Protein AF-A0A956PWC9-F1 (afdb_monomer_lite)

Radius of gyration: 15.8 Å; chains: 1; bounding box: 42×46×39 Å

pLDDT: mean 92.44, std 11.92, range [33.06, 98.69]

Secondary structure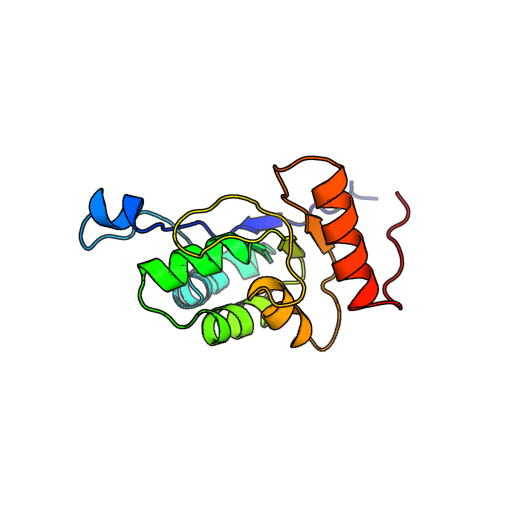 (DSSP, 8-state):
--S----EEEEPP---HHHHHHSTT---SS--SHHHHHHHHHHHGGGTEEEEEEHHHHHHHHHHHT--HHHHHHHHHTT-SEEEE-B--SSS---BPPPTTSHHHHHHTT-SS--SEEEE---S-HHHHHHHHHHHHHH-TTS-----

Sequence (148 aa):
PHAGSVRLYVENNVLSERNRRTWPGENPLLLCCAADWRELKPMLEPLGIGLLLDLAHLKVSTRSLGLDFETEAAELLAETDYLHLSDNDGLRDSNQELLEEGSVMQALRRLPAPPTCMTLEVYSGLEAITRSARRLEALWPEHPRGTP

Structure (mmCIF, N/CA/C/O backbone):
data_AF-A0A956PWC9-F1
#
_entry.id   AF-A0A956PWC9-F1
#
loop_
_atom_site.group_PDB
_atom_site.id
_atom_site.type_symbol
_atom_site.label_atom_id
_atom_site.label_alt_id
_atom_site.label_comp_id
_atom_site.label_asym_id
_atom_site.label_entity_id
_atom_site.label_seq_id
_atom_site.pdbx_PDB_ins_code
_atom_site.Cartn_x
_atom_site.Cartn_y
_atom_site.Cartn_z
_atom_site.occupancy
_atom_site.B_iso_or_equiv
_atom_site.auth_seq_id
_atom_site.auth_comp_id
_atom_site.auth_asym_id
_atom_site.auth_atom_id
_atom_site.pdbx_PDB_model_num
ATOM 1 N N . PRO A 1 1 ? 9.626 -33.668 1.535 1.00 43.78 1 PRO A N 1
ATOM 2 C CA . PRO A 1 1 ? 9.032 -32.854 0.451 1.00 43.78 1 PRO A CA 1
ATOM 3 C C . PRO A 1 1 ? 7.566 -32.546 0.779 1.00 43.78 1 PRO A C 1
ATOM 5 O O . PRO A 1 1 ? 6.684 -33.344 0.481 1.00 43.78 1 PRO A O 1
ATOM 8 N N .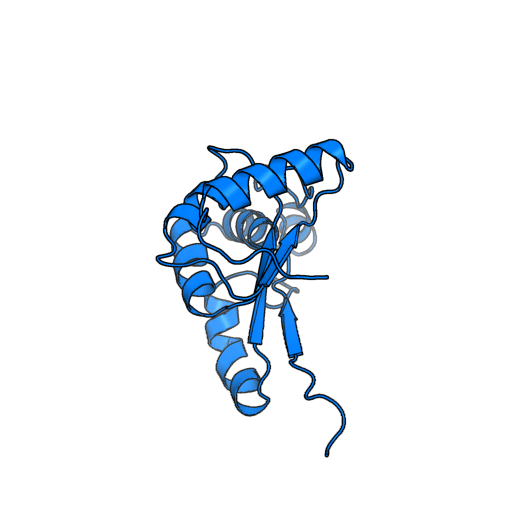 HIS A 1 2 ? 7.324 -31.439 1.480 1.00 44.38 2 HIS A N 1
ATOM 9 C CA . HIS A 1 2 ? 5.967 -30.942 1.685 1.00 44.38 2 HIS A CA 1
ATOM 10 C C . HIS A 1 2 ? 5.645 -29.958 0.561 1.00 44.38 2 HIS A C 1
ATOM 12 O O . HIS A 1 2 ? 6.502 -29.163 0.175 1.00 44.38 2 HIS A O 1
ATOM 18 N N . ALA A 1 3 ? 4.445 -30.099 -0.003 1.00 47.84 3 ALA A N 1
ATOM 19 C CA . ALA A 1 3 ? 3.856 -29.209 -0.994 1.00 47.84 3 ALA A CA 1
ATOM 20 C C . ALA A 1 3 ? 4.069 -27.733 -0.605 1.00 47.84 3 ALA A C 1
ATOM 22 O O . ALA A 1 3 ? 4.059 -27.416 0.583 1.00 47.84 3 ALA A O 1
ATOM 23 N N . GLY A 1 4 ? 4.323 -26.878 -1.601 1.00 58.19 4 GLY A N 1
ATOM 24 C CA . GLY A 1 4 ? 4.863 -25.524 -1.436 1.00 58.19 4 GLY A CA 1
ATOM 25 C C . GLY A 1 4 ? 4.241 -24.729 -0.286 1.00 58.19 4 GLY A C 1
ATOM 26 O O . GLY A 1 4 ? 3.023 -24.667 -0.144 1.00 58.19 4 GLY A O 1
ATOM 27 N N . SER A 1 5 ? 5.094 -24.120 0.537 1.00 81.69 5 SER A N 1
ATOM 28 C CA . SER A 1 5 ? 4.679 -23.205 1.598 1.00 81.69 5 SER A CA 1
ATOM 29 C C . SER A 1 5 ? 3.902 -22.032 0.995 1.00 81.69 5 SER A C 1
ATOM 31 O O . SER A 1 5 ? 4.473 -21.244 0.239 1.00 81.69 5 SER A O 1
ATOM 33 N N . VAL A 1 6 ? 2.618 -21.912 1.326 1.00 89.00 6 VAL A N 1
ATOM 34 C CA . VAL A 1 6 ? 1.800 -20.745 0.973 1.00 89.00 6 VAL A CA 1
ATOM 35 C C . VAL A 1 6 ? 2.112 -19.631 1.968 1.00 89.00 6 VAL A C 1
ATOM 37 O O . VAL A 1 6 ? 2.018 -19.850 3.174 1.00 89.00 6 VAL A O 1
ATOM 40 N N . ARG A 1 7 ? 2.487 -18.446 1.471 1.00 92.75 7 ARG A N 1
ATOM 41 C CA . ARG A 1 7 ? 2.529 -17.223 2.285 1.00 92.75 7 ARG A CA 1
ATOM 42 C C . ARG A 1 7 ? 1.189 -16.516 2.169 1.00 92.75 7 ARG A C 1
ATOM 44 O O . ARG A 1 7 ? 0.648 -16.412 1.071 1.00 92.75 7 ARG A O 1
ATOM 51 N N . LEU A 1 8 ? 0.669 -16.053 3.295 1.00 96.12 8 LEU A N 1
ATOM 52 C CA . LEU A 1 8 ? -0.591 -15.327 3.360 1.00 96.12 8 LEU A CA 1
ATOM 53 C C . LEU A 1 8 ? -0.315 -13.866 3.683 1.00 96.12 8 LEU A C 1
ATOM 55 O O . LEU A 1 8 ? 0.563 -13.559 4.487 1.00 96.12 8 LEU A O 1
ATOM 59 N N . TYR A 1 9 ? -1.101 -12.991 3.071 1.00 97.69 9 TYR A N 1
ATOM 60 C CA . TYR A 1 9 ? -1.060 -11.561 3.310 1.00 97.69 9 TYR A CA 1
ATOM 61 C C . TYR A 1 9 ? -2.485 -11.035 3.489 1.00 97.69 9 TYR A C 1
ATOM 63 O O . TYR A 1 9 ? -3.412 -11.550 2.860 1.00 97.69 9 TYR A O 1
ATOM 71 N N . VAL A 1 10 ? -2.658 -10.033 4.350 1.00 97.94 10 VAL A N 1
ATOM 72 C CA . VAL A 1 10 ? -3.900 -9.260 4.464 1.00 97.94 10 VAL A CA 1
ATOM 73 C C . VAL A 1 10 ? -3.707 -7.898 3.814 1.00 97.94 10 VAL A C 1
ATOM 75 O O . VAL A 1 10 ? -2.683 -7.254 4.028 1.00 97.94 10 VAL A O 1
ATOM 78 N N . GLU A 1 11 ? -4.685 -7.471 3.026 1.00 98.44 11 GLU A N 1
ATOM 79 C CA . GLU A 1 11 ? -4.664 -6.179 2.346 1.00 98.44 11 GLU A CA 1
ATOM 80 C C . GLU A 1 11 ? -5.391 -5.100 3.155 1.00 98.44 11 GLU A C 1
ATOM 82 O O . GLU A 1 11 ? -6.408 -5.376 3.800 1.00 98.44 11 GLU A O 1
ATOM 87 N N . ASN A 1 12 ? -4.882 -3.866 3.127 1.00 98.56 12 ASN A N 1
ATOM 88 C CA . ASN A 1 12 ? -5.572 -2.715 3.704 1.00 98.56 12 ASN A CA 1
ATOM 89 C C . ASN A 1 12 ? -6.812 -2.326 2.883 1.00 98.56 12 ASN A C 1
ATOM 91 O O . ASN A 1 12 ? -6.778 -2.277 1.654 1.00 98.56 12 ASN A O 1
ATOM 95 N N . ASN A 1 13 ? -7.911 -1.996 3.569 1.00 98.12 13 ASN A N 1
ATOM 96 C CA . ASN A 1 13 ? -9.113 -1.490 2.908 1.00 98.12 13 ASN A CA 1
ATOM 97 C C . ASN A 1 13 ? -8.991 0.001 2.572 1.00 98.12 13 ASN A C 1
ATOM 99 O O . ASN A 1 13 ? -8.153 0.743 3.096 1.00 98.12 13 ASN A O 1
ATOM 103 N N . VAL A 1 14 ? -9.918 0.454 1.727 1.00 96.94 14 VAL A N 1
ATOM 104 C CA . VAL A 1 14 ? -10.078 1.857 1.362 1.00 96.94 14 VAL A CA 1
ATOM 105 C C . VAL A 1 14 ? -11.320 2.478 2.001 1.00 96.94 14 VAL A C 1
ATOM 107 O O . VAL A 1 14 ? -12.459 2.162 1.653 1.00 96.94 14 VAL A O 1
ATOM 110 N N . LEU A 1 15 ? -11.107 3.427 2.911 1.00 96.69 15 LEU A N 1
ATOM 111 C CA . LEU A 1 15 ? -12.157 4.276 3.458 1.00 96.69 15 LEU A CA 1
ATOM 112 C C . LEU A 1 15 ? -12.208 5.585 2.669 1.00 96.69 15 LEU A C 1
ATOM 114 O O . LEU A 1 15 ? -11.379 6.465 2.857 1.00 96.69 15 LEU A O 1
ATOM 118 N N . SER A 1 16 ? -13.205 5.742 1.802 1.00 95.31 16 SER A N 1
ATOM 119 C CA . SER A 1 16 ? -13.420 6.995 1.069 1.00 95.31 16 SER A CA 1
ATOM 120 C C . SER A 1 16 ? -14.317 7.979 1.825 1.00 95.31 16 SER A C 1
ATOM 122 O O . SER A 1 16 ? -15.110 7.612 2.699 1.00 95.31 16 SER A O 1
ATOM 124 N N . GLU A 1 17 ? -14.310 9.236 1.387 1.00 91.06 17 GLU A N 1
ATOM 125 C CA . GLU A 1 17 ? -15.246 10.268 1.848 1.00 91.06 17 GLU A CA 1
ATOM 126 C C . GLU A 1 17 ? -16.715 9.842 1.648 1.00 91.06 17 GLU A C 1
ATOM 128 O O . GLU A 1 17 ? -17.601 10.180 2.435 1.00 91.06 17 GLU A O 1
ATOM 133 N N . ARG A 1 18 ? -17.001 9.030 0.621 1.00 92.25 18 ARG A N 1
ATOM 134 C CA . ARG A 1 18 ? -18.340 8.462 0.418 1.00 92.25 18 ARG A CA 1
ATOM 135 C C . ARG A 1 18 ? -18.711 7.478 1.530 1.00 92.25 18 ARG A C 1
ATOM 137 O O . ARG A 1 18 ? -19.860 7.494 1.977 1.00 92.25 18 ARG A O 1
ATOM 144 N N . ASN A 1 19 ? -17.772 6.645 1.983 1.00 92.56 19 ASN A N 1
ATOM 145 C CA . ASN A 1 19 ? -18.000 5.742 3.112 1.00 92.56 19 ASN A CA 1
ATOM 146 C C . ASN A 1 19 ? -18.282 6.556 4.381 1.00 92.56 19 ASN A C 1
ATOM 148 O O . ASN A 1 19 ? -19.297 6.324 5.029 1.00 92.56 19 ASN A O 1
ATOM 152 N N . ARG A 1 20 ? -17.477 7.590 4.659 1.00 91.31 20 ARG A N 1
ATOM 153 C CA . ARG A 1 20 ? -17.667 8.508 5.799 1.00 91.31 20 ARG A CA 1
ATOM 154 C C . ARG A 1 20 ? -19.045 9.173 5.828 1.00 91.31 20 ARG A C 1
ATOM 156 O O . ARG A 1 20 ? -19.628 9.335 6.893 1.00 91.31 20 ARG A O 1
ATOM 163 N N . ARG A 1 21 ? -19.588 9.541 4.664 1.00 91.38 21 ARG A N 1
ATOM 164 C CA . ARG A 1 21 ? -20.951 10.098 4.555 1.00 91.38 21 ARG A CA 1
ATOM 165 C C . ARG A 1 21 ? -22.047 9.054 4.747 1.00 91.38 21 ARG A C 1
ATOM 167 O O . ARG A 1 21 ? -23.136 9.404 5.185 1.00 91.38 21 ARG A O 1
ATOM 174 N N . THR A 1 22 ? -21.771 7.803 4.389 1.00 93.50 22 THR A N 1
ATOM 175 C CA . THR A 1 22 ? -22.721 6.688 4.519 1.00 93.50 22 THR A CA 1
ATOM 176 C C . THR A 1 22 ? -22.793 6.189 5.964 1.00 93.50 22 THR A C 1
ATOM 178 O O . THR A 1 22 ? -23.883 5.888 6.440 1.00 93.50 22 THR A O 1
ATOM 181 N N . TRP A 1 23 ? -21.659 6.181 6.675 1.00 91.62 23 TRP A N 1
ATOM 182 C CA . TRP A 1 23 ? -21.536 5.798 8.087 1.00 91.62 23 TRP A CA 1
ATOM 183 C C . TRP A 1 23 ? -20.861 6.918 8.902 1.00 91.62 23 TRP A C 1
ATOM 185 O O . TRP A 1 23 ? -19.666 6.849 9.198 1.00 91.62 23 TRP A O 1
ATOM 195 N N . PRO A 1 24 ? -21.587 8.002 9.237 1.00 89.12 24 PRO A N 1
ATOM 196 C CA . PRO A 1 24 ? -21.006 9.147 9.931 1.00 89.12 24 PRO A CA 1
ATOM 197 C C . PRO A 1 24 ? -20.457 8.777 11.310 1.00 89.12 24 PRO A C 1
ATOM 199 O O . PRO A 1 24 ? -21.182 8.266 12.156 1.00 89.12 24 PRO A O 1
ATOM 202 N N . GLY A 1 25 ? -19.185 9.097 11.554 1.00 86.19 25 GLY A N 1
ATOM 203 C CA . GLY A 1 25 ? -18.536 8.859 12.849 1.00 86.19 25 GLY A CA 1
ATOM 204 C C . GLY A 1 25 ? -18.034 7.430 13.066 1.00 86.19 25 GLY A C 1
ATOM 205 O O . GLY A 1 25 ? -17.373 7.186 14.068 1.00 86.19 25 GLY A O 1
ATOM 206 N N . GLU A 1 26 ? -18.267 6.524 12.118 1.00 88.56 26 GLU A N 1
ATOM 207 C CA . GLU A 1 26 ? -17.842 5.126 12.196 1.00 88.56 26 GLU A CA 1
ATOM 208 C C . GLU A 1 26 ? -16.876 4.788 11.048 1.00 88.56 26 GLU A C 1
ATOM 210 O O . GLU A 1 26 ? -16.966 5.346 9.951 1.00 88.56 26 GLU A O 1
ATOM 215 N N . ASN A 1 27 ? -15.939 3.871 11.301 1.00 90.50 27 ASN A N 1
ATOM 216 C CA . ASN A 1 27 ? -15.171 3.191 10.259 1.00 90.50 27 ASN A CA 1
ATOM 217 C C . ASN A 1 27 ? -15.517 1.693 10.315 1.00 90.50 27 ASN A C 1
ATOM 219 O O . ASN A 1 27 ? -15.025 1.003 11.205 1.00 90.50 27 ASN A O 1
ATOM 223 N N . PRO A 1 28 ? -16.369 1.180 9.410 1.00 89.00 28 PRO A N 1
ATOM 224 C CA . PRO A 1 28 ? -16.738 -0.234 9.404 1.00 89.00 28 PRO A CA 1
ATOM 225 C C . PRO A 1 28 ? -15.681 -1.127 8.731 1.00 89.00 28 PRO A C 1
ATOM 227 O O . PRO A 1 28 ? -15.884 -2.336 8.631 1.00 89.00 28 PRO A O 1
ATOM 230 N N . LEU A 1 29 ? -14.600 -0.545 8.204 1.00 95.88 29 LEU A N 1
ATOM 231 C CA . LEU A 1 29 ? -13.575 -1.244 7.439 1.00 95.88 29 LEU A CA 1
ATOM 232 C C . LEU A 1 29 ? -12.350 -1.516 8.310 1.00 95.88 29 LEU A C 1
ATOM 234 O O . LEU A 1 29 ? -11.947 -0.689 9.124 1.00 95.88 29 LEU A O 1
ATOM 238 N N . LEU A 1 30 ? -11.738 -2.678 8.101 1.00 94.62 30 LEU A N 1
ATOM 239 C CA . LEU A 1 30 ? -10.498 -3.063 8.768 1.00 94.62 30 LEU A CA 1
ATOM 240 C C . LEU A 1 30 ? -9.297 -2.485 8.024 1.00 94.62 30 LEU A C 1
ATOM 242 O O . LEU A 1 30 ? -9.307 -2.456 6.794 1.00 94.62 30 LEU A O 1
ATOM 246 N N . LEU A 1 31 ? -8.242 -2.127 8.758 1.00 97.62 31 LEU A N 1
ATOM 247 C CA . LEU A 1 31 ? -6.935 -1.788 8.194 1.00 97.62 31 LEU A CA 1
ATOM 248 C C . LEU A 1 31 ? -7.016 -0.644 7.171 1.00 97.62 31 LEU A C 1
ATOM 250 O O . LEU A 1 31 ? -6.778 -0.837 5.989 1.00 97.62 31 LEU A O 1
ATOM 254 N N . CYS A 1 32 ? -7.411 0.546 7.615 1.00 98.00 32 CYS A N 1
ATOM 255 C CA . CYS A 1 32 ? -7.463 1.762 6.797 1.00 98.00 32 CYS A CA 1
ATOM 256 C C . CYS A 1 32 ? -6.291 2.716 7.079 1.00 98.00 32 CYS A C 1
ATOM 258 O O . CYS A 1 32 ? -6.056 3.637 6.297 1.00 98.00 32 CYS A O 1
ATOM 260 N N . CYS A 1 33 ? -5.567 2.521 8.184 1.00 98.19 33 CYS A N 1
ATOM 261 C CA . CYS A 1 33 ? -4.397 3.311 8.567 1.00 98.19 33 CYS A CA 1
ATOM 262 C C . CYS A 1 33 ? -3.372 2.474 9.358 1.00 98.19 33 CYS A C 1
ATOM 264 O O . CYS A 1 33 ? -3.613 1.311 9.691 1.00 98.19 33 CYS A O 1
ATOM 266 N N . ALA A 1 34 ? -2.223 3.065 9.679 1.00 98.56 34 ALA A N 1
ATOM 267 C CA . ALA A 1 34 ? -1.145 2.418 10.418 1.00 98.56 34 ALA A CA 1
ATOM 268 C C . ALA A 1 34 ? -1.546 2.048 11.854 1.00 98.56 34 ALA A C 1
ATOM 270 O O . ALA A 1 34 ? -1.138 1.008 12.373 1.00 98.56 34 ALA A O 1
ATOM 271 N N . ALA A 1 35 ? -2.418 2.843 12.484 1.00 98.31 35 ALA A N 1
ATOM 272 C CA . ALA A 1 35 ? -2.956 2.511 13.801 1.00 98.31 35 ALA A CA 1
ATOM 273 C C . ALA A 1 35 ? -3.725 1.180 13.805 1.00 98.31 35 ALA A C 1
ATOM 275 O O . ALA A 1 35 ? -3.525 0.375 14.715 1.00 98.31 35 ALA A O 1
ATOM 276 N N . ASP A 1 36 ? -4.520 0.921 12.764 1.00 98.06 36 ASP A N 1
ATOM 277 C CA . ASP A 1 36 ? -5.247 -0.339 12.607 1.00 98.06 36 ASP A CA 1
ATOM 278 C C . ASP A 1 36 ? -4.275 -1.516 12.418 1.00 98.06 36 ASP A C 1
ATOM 280 O O . ASP A 1 36 ? -4.479 -2.593 12.977 1.00 98.06 36 ASP A O 1
ATOM 284 N N . TRP A 1 37 ? -3.180 -1.318 11.670 1.00 98.44 37 TRP A N 1
ATOM 285 C CA . TRP A 1 37 ? -2.139 -2.342 11.527 1.00 98.44 37 TRP A CA 1
ATOM 286 C C . TRP A 1 37 ? -1.467 -2.662 12.859 1.00 98.44 37 TRP A C 1
ATOM 288 O O . TRP A 1 37 ? -1.289 -3.833 13.184 1.00 98.44 37 TRP A O 1
ATOM 298 N N . ARG A 1 38 ? -1.142 -1.648 13.669 1.00 98.38 38 ARG A N 1
ATOM 299 C CA . ARG A 1 38 ? -0.567 -1.856 15.008 1.00 98.38 38 ARG A CA 1
ATOM 300 C C . ARG A 1 38 ? -1.483 -2.673 15.919 1.00 98.38 38 ARG A C 1
ATOM 302 O O . ARG A 1 38 ? -0.981 -3.424 16.752 1.00 98.38 38 ARG A O 1
ATOM 309 N N . GLU A 1 39 ? -2.798 -2.545 15.760 1.00 97.88 39 GLU A N 1
ATOM 310 C CA . GLU A 1 39 ? -3.778 -3.356 16.486 1.00 97.88 39 GLU A CA 1
ATOM 311 C C . GLU A 1 39 ? -3.890 -4.784 15.924 1.00 97.88 39 GLU A C 1
ATOM 313 O O . GLU A 1 39 ? -3.952 -5.746 16.690 1.00 97.88 39 GLU A O 1
ATOM 318 N N . LEU A 1 40 ? -3.873 -4.942 14.596 1.00 97.31 40 LEU A N 1
ATOM 319 C CA . LEU A 1 40 ? -4.051 -6.232 13.919 1.00 97.31 40 LEU A CA 1
ATOM 320 C C . LEU A 1 40 ? -2.799 -7.121 13.944 1.00 97.31 40 LEU A C 1
ATOM 322 O O . LEU A 1 40 ? -2.908 -8.338 14.124 1.00 97.31 40 LEU A O 1
ATOM 326 N N . LYS A 1 41 ? -1.611 -6.532 13.781 1.00 97.56 41 LYS A N 1
ATOM 327 C CA . LYS A 1 41 ? -0.330 -7.237 13.626 1.00 97.56 41 LYS A CA 1
ATOM 328 C C . LYS A 1 41 ? -0.077 -8.293 14.713 1.00 97.56 41 LYS A C 1
ATOM 330 O O . LYS A 1 41 ? 0.237 -9.421 14.335 1.00 97.56 41 LYS A O 1
ATOM 335 N N . PRO A 1 42 ? -0.278 -8.031 16.022 1.00 98.25 42 PRO A N 1
ATOM 336 C CA . PRO A 1 42 ? -0.038 -9.034 17.066 1.00 98.25 42 PRO A CA 1
ATOM 337 C C . PRO A 1 42 ? -0.898 -10.302 16.943 1.00 98.25 42 PRO A C 1
ATOM 339 O O . PRO A 1 42 ? -0.519 -11.347 17.468 1.00 98.25 42 PRO A O 1
ATOM 342 N N . MET A 1 43 ? -2.051 -10.228 16.267 1.00 97.50 43 MET A N 1
ATOM 343 C CA . MET A 1 43 ? -2.913 -11.388 16.003 1.00 97.50 43 MET A CA 1
ATOM 344 C C . MET A 1 43 ? -2.487 -12.157 14.746 1.00 97.50 43 MET A C 1
ATOM 346 O O . MET A 1 43 ? -2.675 -13.371 14.676 1.00 97.50 43 MET A O 1
ATOM 350 N N . LEU A 1 44 ? -1.922 -11.461 13.759 1.00 97.06 44 LEU A N 1
ATOM 351 C CA . LEU A 1 44 ? -1.565 -12.008 12.447 1.00 97.06 44 LEU A CA 1
ATOM 352 C C . LEU A 1 44 ? -0.142 -12.575 12.400 1.00 97.06 44 LEU A C 1
ATOM 354 O O . LEU A 1 44 ? 0.095 -13.605 11.768 1.00 97.06 44 LEU A O 1
ATOM 358 N N . GLU A 1 45 ? 0.793 -11.950 13.112 1.00 95.19 45 GLU A N 1
ATOM 359 C CA . GLU A 1 45 ? 2.206 -12.334 13.134 1.00 95.19 45 GLU A CA 1
ATOM 360 C C . GLU A 1 45 ? 2.431 -13.780 13.631 1.00 95.19 45 GLU A C 1
ATOM 362 O O . GLU A 1 45 ? 3.142 -14.523 12.949 1.00 95.19 45 GLU A O 1
ATOM 367 N N . PRO A 1 46 ? 1.772 -14.275 14.706 1.00 96.75 46 PRO A N 1
ATOM 368 C CA . PRO A 1 46 ? 1.890 -15.680 15.120 1.00 96.75 46 PRO A CA 1
ATOM 369 C C . PRO A 1 46 ? 1.356 -16.687 14.091 1.00 96.75 46 PRO A C 1
ATOM 371 O O . PRO A 1 46 ? 1.710 -17.865 14.141 1.00 96.75 46 PRO A O 1
ATOM 374 N N . LEU A 1 47 ? 0.495 -16.237 13.172 1.00 95.88 47 LEU A N 1
ATOM 375 C CA . LEU A 1 47 ? -0.057 -17.044 12.081 1.00 95.88 47 LEU A CA 1
ATOM 376 C C . LEU A 1 47 ? 0.815 -16.988 10.817 1.00 95.88 47 LEU A C 1
ATOM 378 O O . LEU A 1 47 ? 0.527 -17.691 9.850 1.00 95.88 47 LEU A O 1
ATOM 382 N N . GLY A 1 48 ? 1.866 -16.160 10.810 1.00 95.44 48 GLY A N 1
ATOM 383 C CA . GLY A 1 48 ? 2.704 -15.925 9.637 1.00 95.44 48 GLY A CA 1
ATOM 384 C C . GLY A 1 48 ? 1.979 -15.183 8.509 1.00 95.44 48 GLY A C 1
ATOM 385 O O . GLY A 1 48 ? 2.311 -15.396 7.343 1.00 95.44 48 GLY A O 1
ATOM 386 N N . ILE A 1 49 ? 0.976 -14.360 8.839 1.00 96.75 49 ILE A N 1
ATOM 387 C CA . ILE A 1 49 ? 0.235 -13.542 7.870 1.00 96.75 49 ILE A CA 1
ATOM 388 C C . ILE A 1 49 ? 0.876 -12.150 7.807 1.00 96.75 49 ILE A C 1
ATOM 390 O O . ILE A 1 49 ? 0.925 -11.446 8.814 1.00 96.75 49 ILE A O 1
ATOM 394 N N . GLY A 1 50 ? 1.369 -11.766 6.628 1.00 97.12 50 GLY A N 1
ATOM 395 C CA . GLY A 1 50 ? 1.992 -10.462 6.379 1.00 97.12 50 GLY A CA 1
ATOM 396 C C . GLY A 1 50 ? 1.003 -9.373 5.952 1.00 97.12 50 GLY A C 1
ATOM 397 O O . GLY A 1 50 ? -0.182 -9.630 5.744 1.00 97.12 50 GLY A O 1
ATOM 398 N N . LEU A 1 51 ? 1.509 -8.153 5.779 1.00 98.38 51 LEU A N 1
ATOM 399 C CA . LEU A 1 51 ? 0.773 -7.031 5.196 1.00 98.38 51 LEU A CA 1
ATOM 400 C C . LEU A 1 51 ? 0.983 -6.997 3.679 1.00 98.38 51 LEU A C 1
ATOM 402 O O . LEU A 1 51 ? 2.123 -6.906 3.232 1.00 98.38 51 LEU A O 1
ATOM 406 N N . LEU A 1 52 ? -0.096 -7.043 2.902 1.00 98.44 52 LEU A N 1
ATOM 407 C CA . LEU A 1 52 ? -0.114 -6.627 1.500 1.00 98.44 52 LEU A CA 1
ATOM 408 C C . LEU A 1 52 ? -0.560 -5.167 1.473 1.00 98.44 52 LEU A C 1
ATOM 410 O O . LEU A 1 52 ? -1.707 -4.868 1.785 1.00 98.44 52 LEU A O 1
ATOM 414 N N . LEU A 1 53 ? 0.349 -4.247 1.175 1.00 98.69 53 LEU A N 1
ATOM 415 C CA . LEU A 1 53 ? 0.027 -2.826 1.249 1.00 98.69 53 LEU A CA 1
ATOM 416 C C . LEU A 1 53 ? -0.388 -2.285 -0.119 1.00 98.69 53 LEU A C 1
ATOM 418 O O . LEU A 1 53 ? 0.439 -2.173 -1.024 1.00 98.69 53 LEU A O 1
ATOM 422 N N . ASP A 1 54 ? -1.640 -1.864 -0.234 1.00 98.62 54 ASP A N 1
ATOM 423 C CA . ASP A 1 54 ? -2.114 -0.978 -1.287 1.00 98.62 54 ASP A CA 1
ATOM 424 C C . ASP A 1 54 ? -1.935 0.495 -0.870 1.00 98.62 54 ASP A C 1
ATOM 426 O O . ASP A 1 54 ? -2.631 1.040 0.003 1.00 98.62 54 ASP A O 1
ATOM 430 N N . LEU A 1 55 ? -0.978 1.166 -1.518 1.00 98.19 55 LEU A N 1
ATOM 431 C CA . LEU A 1 55 ? -0.661 2.573 -1.255 1.00 98.19 55 LEU A CA 1
ATOM 432 C C . LEU A 1 55 ? -1.745 3.541 -1.754 1.00 98.19 55 LEU A C 1
ATOM 434 O O . LEU A 1 55 ? -1.915 4.623 -1.182 1.00 98.19 55 LEU A O 1
ATOM 438 N N . ALA A 1 56 ? -2.479 3.181 -2.805 1.00 98.06 56 ALA A N 1
ATOM 439 C CA . ALA A 1 56 ? -3.540 4.007 -3.364 1.00 98.06 56 ALA A CA 1
ATOM 440 C C . ALA A 1 56 ? -4.771 4.004 -2.438 1.00 98.06 56 ALA A C 1
ATOM 442 O O . ALA A 1 56 ? -5.345 5.066 -2.168 1.00 98.06 56 ALA A O 1
ATOM 443 N N . HIS A 1 57 ? -5.121 2.850 -1.869 1.00 98.50 57 HIS A N 1
ATOM 444 C CA . HIS A 1 57 ? -6.116 2.711 -0.808 1.00 98.50 57 HIS A CA 1
ATOM 445 C C . HIS A 1 57 ? -5.736 3.545 0.414 1.00 98.50 57 HIS A C 1
ATOM 447 O O . HIS A 1 57 ? -6.545 4.350 0.884 1.00 98.50 57 HIS A O 1
ATOM 453 N N . LEU A 1 58 ? -4.491 3.423 0.895 1.00 98.62 58 LEU A N 1
ATOM 454 C CA . LEU A 1 58 ? -4.014 4.182 2.053 1.00 98.62 58 LEU A CA 1
ATOM 455 C C . LEU A 1 58 ? -4.113 5.696 1.820 1.00 98.62 58 LEU A C 1
ATOM 457 O O . LEU A 1 58 ? -4.547 6.437 2.701 1.00 98.62 58 LEU A O 1
ATOM 461 N N . LYS A 1 59 ? -3.776 6.177 0.620 1.00 98.50 59 LYS A N 1
ATOM 462 C CA . LYS A 1 59 ? -3.908 7.595 0.250 1.00 98.50 59 LYS A CA 1
ATOM 463 C C . LYS A 1 59 ? -5.344 8.113 0.373 1.00 98.50 59 LYS A C 1
ATOM 465 O O . LYS A 1 59 ? -5.563 9.230 0.842 1.00 98.50 59 LYS A O 1
ATOM 470 N N . VAL A 1 60 ? -6.328 7.309 -0.017 1.00 98.25 60 VAL A N 1
ATOM 471 C CA . VAL A 1 60 ? -7.750 7.673 0.092 1.00 98.25 60 VAL A CA 1
ATOM 472 C C . VAL A 1 60 ? -8.229 7.606 1.543 1.00 98.25 60 VAL A C 1
ATOM 474 O O . VAL A 1 60 ? -8.917 8.519 2.013 1.00 98.25 60 VAL A O 1
ATOM 477 N N . SER A 1 61 ? -7.823 6.565 2.271 1.00 98.19 61 SER A N 1
ATOM 478 C CA . SER A 1 61 ? -8.154 6.381 3.686 1.00 98.19 61 SER A CA 1
ATOM 479 C C . SER A 1 61 ? -7.593 7.501 4.557 1.00 98.19 61 SER A C 1
ATOM 481 O O . SER A 1 61 ? -8.335 8.112 5.323 1.00 98.19 61 SER A O 1
ATOM 483 N N . THR A 1 62 ? -6.314 7.843 4.397 1.00 97.94 62 THR A N 1
ATOM 484 C CA . THR A 1 62 ? -5.660 8.911 5.171 1.00 97.94 62 THR A CA 1
ATOM 485 C C . THR A 1 62 ? -6.312 10.262 4.922 1.00 97.94 62 THR A C 1
ATOM 487 O O . THR A 1 62 ? -6.634 10.963 5.880 1.00 97.94 62 THR A O 1
ATOM 490 N N . ARG A 1 63 ? -6.654 10.589 3.668 1.00 96.94 63 ARG A N 1
ATOM 491 C CA . ARG A 1 63 ? -7.433 11.798 3.365 1.00 96.94 63 ARG A CA 1
ATOM 492 C C . ARG A 1 63 ? -8.784 11.806 4.087 1.00 96.94 63 ARG A C 1
ATOM 494 O O . ARG A 1 63 ? -9.162 12.828 4.656 1.00 96.94 63 ARG A O 1
ATOM 501 N N . SER A 1 64 ? -9.507 10.689 4.066 1.00 95.88 64 SER A N 1
ATOM 502 C CA . SER A 1 64 ? -10.847 10.580 4.665 1.00 95.88 64 SER A CA 1
ATOM 503 C C . SER A 1 64 ? -10.825 10.588 6.200 1.00 95.88 64 SER A C 1
ATOM 505 O O . SER A 1 64 ? -11.800 10.999 6.833 1.00 95.88 64 SER A O 1
ATOM 507 N N . LEU A 1 65 ? -9.713 10.154 6.796 1.00 95.50 65 LEU A N 1
ATOM 508 C CA . LEU A 1 65 ? -9.462 10.156 8.239 1.00 95.50 65 LEU A CA 1
ATOM 509 C C . LEU A 1 65 ? -8.801 11.453 8.737 1.00 95.50 65 LEU A C 1
ATOM 511 O O . LEU A 1 65 ? -8.742 11.673 9.944 1.00 95.50 65 LEU A O 1
ATOM 515 N N . GLY A 1 66 ? -8.328 12.321 7.836 1.00 96.00 66 GLY A N 1
ATOM 516 C CA . GLY A 1 66 ? -7.573 13.524 8.199 1.00 96.00 66 GLY A CA 1
ATOM 517 C C . GLY A 1 66 ? -6.155 13.228 8.703 1.00 96.00 66 GLY A C 1
ATOM 518 O O . GLY A 1 66 ? -5.634 13.980 9.523 1.00 96.00 66 GLY A O 1
ATOM 519 N N . LEU A 1 67 ? -5.557 12.130 8.239 1.00 97.69 67 LEU A N 1
ATOM 520 C CA . LEU A 1 67 ? -4.192 11.702 8.549 1.00 97.69 67 LEU A CA 1
ATOM 521 C C . LEU A 1 67 ? -3.210 12.162 7.463 1.00 97.69 67 LEU A C 1
ATOM 523 O O . LEU A 1 67 ? -3.600 12.448 6.329 1.00 97.69 67 LEU A O 1
ATOM 527 N N . ASP A 1 68 ? -1.925 12.201 7.810 1.00 98.00 68 ASP A N 1
ATOM 528 C CA . ASP A 1 68 ? -0.848 12.504 6.867 1.00 98.00 68 ASP A CA 1
ATOM 529 C C . ASP A 1 68 ? -0.422 11.245 6.100 1.00 98.00 68 ASP A C 1
ATOM 531 O O . ASP A 1 68 ? 0.073 10.284 6.688 1.00 98.00 68 ASP A O 1
ATOM 535 N N . PHE A 1 69 ? -0.599 11.252 4.777 1.00 98.25 69 PHE A N 1
ATOM 536 C CA . PHE A 1 69 ? -0.281 10.096 3.937 1.00 98.25 69 PHE A CA 1
ATOM 537 C C . PHE A 1 69 ? 1.192 9.690 4.021 1.00 98.25 69 PHE A C 1
ATOM 539 O O . PHE A 1 69 ? 1.477 8.498 4.057 1.00 98.25 69 PHE A O 1
ATOM 546 N N . GLU A 1 70 ? 2.130 10.643 4.046 1.00 97.19 70 GLU A N 1
ATOM 547 C CA . GLU A 1 70 ? 3.558 10.307 4.044 1.00 97.19 70 GLU A CA 1
ATOM 548 C C . GLU A 1 70 ? 3.975 9.583 5.324 1.00 97.19 70 GLU A C 1
ATOM 550 O O . GLU A 1 70 ? 4.716 8.602 5.258 1.00 97.19 70 GLU A O 1
ATOM 555 N N . THR A 1 71 ? 3.484 10.050 6.472 1.00 98.06 71 THR A N 1
ATOM 556 C CA . THR A 1 71 ? 3.739 9.449 7.784 1.00 98.06 71 THR A CA 1
ATOM 557 C C . THR A 1 71 ? 3.178 8.030 7.850 1.00 98.06 71 THR A C 1
ATOM 559 O O . THR A 1 71 ? 3.897 7.094 8.194 1.00 98.06 71 THR A O 1
ATOM 562 N N . GLU A 1 72 ? 1.918 7.857 7.454 1.00 98.62 72 GLU A N 1
ATOM 563 C CA . GLU A 1 72 ? 1.234 6.560 7.480 1.00 98.62 72 GLU A CA 1
ATOM 564 C C . GLU A 1 72 ? 1.851 5.571 6.482 1.00 98.62 72 GLU A C 1
ATOM 566 O O . GLU A 1 72 ? 2.052 4.398 6.801 1.00 98.62 72 GLU A O 1
ATOM 571 N N . ALA A 1 73 ? 2.202 6.045 5.281 1.00 98.38 73 ALA A N 1
ATOM 572 C CA . ALA A 1 73 ? 2.874 5.233 4.276 1.00 98.38 73 ALA A CA 1
ATOM 573 C C . ALA A 1 73 ? 4.261 4.804 4.753 1.00 98.38 73 ALA A C 1
ATOM 575 O O . ALA A 1 73 ? 4.604 3.641 4.591 1.00 98.38 73 ALA A O 1
ATOM 576 N N . ALA A 1 74 ? 5.049 5.697 5.361 1.00 98.00 74 ALA A N 1
ATOM 577 C CA . ALA A 1 74 ? 6.374 5.354 5.873 1.00 98.00 74 ALA A CA 1
ATOM 578 C C . ALA A 1 74 ? 6.318 4.277 6.971 1.00 98.00 74 ALA A C 1
ATOM 580 O O . ALA A 1 74 ? 7.143 3.365 6.958 1.00 98.00 74 ALA A O 1
ATOM 581 N N . GLU A 1 75 ? 5.343 4.358 7.884 1.00 98.25 75 GLU A N 1
ATOM 582 C CA . GLU A 1 75 ? 5.139 3.346 8.929 1.00 98.25 75 GLU A CA 1
ATOM 583 C C . GLU A 1 75 ? 4.768 1.986 8.321 1.00 98.25 75 GLU A C 1
ATOM 585 O O . GLU A 1 75 ? 5.423 0.987 8.603 1.00 98.25 75 GLU A O 1
ATOM 590 N N . LEU A 1 76 ? 3.771 1.942 7.431 1.00 98.44 76 LEU A N 1
ATOM 591 C CA . LEU A 1 76 ? 3.301 0.684 6.840 1.00 98.44 76 LEU A CA 1
ATOM 592 C C . LEU A 1 76 ? 4.291 0.072 5.842 1.00 98.44 76 LEU A C 1
ATOM 594 O O . LEU A 1 76 ? 4.410 -1.149 5.764 1.00 98.44 76 LEU A O 1
ATOM 598 N N . LEU A 1 77 ? 5.035 0.896 5.103 1.00 98.31 77 LEU A N 1
ATOM 599 C CA . LEU A 1 77 ? 6.067 0.437 4.173 1.00 98.31 77 LEU A CA 1
ATOM 600 C C . LEU A 1 77 ? 7.229 -0.271 4.879 1.00 98.31 77 LEU A C 1
ATOM 602 O O . LEU A 1 77 ? 7.854 -1.144 4.283 1.00 98.31 77 LEU A O 1
ATOM 606 N N . ALA A 1 78 ? 7.511 0.069 6.139 1.00 96.94 78 ALA A N 1
ATOM 607 C CA . ALA A 1 78 ? 8.514 -0.628 6.943 1.00 96.94 78 ALA A CA 1
ATOM 608 C C . ALA A 1 78 ? 8.067 -2.037 7.384 1.00 96.94 78 ALA A C 1
ATOM 610 O O . ALA A 1 78 ? 8.883 -2.820 7.867 1.00 96.94 78 ALA A O 1
ATOM 611 N N . GLU A 1 79 ? 6.783 -2.361 7.216 1.00 97.25 79 GLU A N 1
ATOM 612 C CA . GLU A 1 79 ? 6.125 -3.553 7.760 1.00 97.25 79 GLU A CA 1
ATOM 613 C C . GLU A 1 79 ? 5.693 -4.558 6.678 1.00 97.25 79 GLU A C 1
ATOM 615 O O . GLU A 1 79 ? 5.070 -5.578 6.980 1.00 97.25 79 GLU A O 1
ATOM 620 N N . THR A 1 80 ? 6.007 -4.287 5.410 1.00 97.31 80 THR A N 1
ATOM 621 C CA . THR A 1 80 ? 5.577 -5.097 4.264 1.00 97.31 80 THR A CA 1
ATOM 622 C C . THR A 1 80 ? 6.720 -5.382 3.297 1.00 97.31 80 THR A C 1
ATOM 624 O O . THR A 1 80 ? 7.637 -4.582 3.119 1.00 97.31 80 THR A O 1
ATOM 627 N N . ASP A 1 81 ? 6.642 -6.531 2.631 1.00 95.50 81 ASP A N 1
ATOM 628 C CA . ASP A 1 81 ? 7.478 -6.885 1.489 1.00 95.50 81 ASP A CA 1
ATOM 629 C C . ASP A 1 81 ? 6.663 -7.106 0.202 1.00 95.50 81 ASP A C 1
ATOM 631 O O . ASP A 1 81 ? 7.225 -7.535 -0.810 1.00 95.50 81 ASP A O 1
ATOM 635 N N . TYR A 1 82 ? 5.361 -6.797 0.225 1.00 97.62 82 TYR A N 1
ATOM 636 C CA . TYR A 1 82 ? 4.451 -6.982 -0.900 1.00 97.62 82 TYR A CA 1
ATOM 637 C C . TYR A 1 82 ? 3.507 -5.781 -1.054 1.00 97.62 82 TYR A C 1
ATOM 639 O O . TYR A 1 82 ? 2.713 -5.478 -0.166 1.00 97.62 82 TYR A O 1
ATOM 647 N N . LEU A 1 83 ? 3.590 -5.108 -2.205 1.00 98.25 83 LEU A N 1
ATOM 648 C CA . LEU A 1 83 ? 2.774 -3.942 -2.532 1.00 98.25 83 LEU A CA 1
ATOM 649 C C . LEU A 1 83 ? 1.773 -4.192 -3.667 1.00 98.25 83 LEU A C 1
ATOM 651 O O . LEU A 1 83 ? 2.115 -4.795 -4.690 1.00 98.25 83 LEU A O 1
ATOM 655 N N . HIS A 1 84 ? 0.587 -3.606 -3.527 1.00 98.12 84 HIS A N 1
ATOM 656 C CA . HIS A 1 84 ? -0.308 -3.253 -4.627 1.00 98.12 84 HIS A CA 1
ATOM 657 C C . HIS A 1 84 ? -0.100 -1.784 -4.998 1.00 98.12 84 HIS A C 1
ATOM 659 O O . HIS A 1 84 ? -0.019 -0.901 -4.139 1.00 98.12 84 HIS A O 1
ATOM 665 N N . LEU A 1 85 ? 0.074 -1.528 -6.295 1.00 98.00 85 LEU A N 1
ATOM 666 C CA . LEU A 1 85 ? 0.519 -0.241 -6.808 1.00 98.00 85 LEU A CA 1
ATOM 667 C C . LEU A 1 85 ? -0.405 0.269 -7.908 1.00 98.00 85 LEU A C 1
ATOM 669 O O . LEU A 1 85 ? -0.495 -0.283 -9.007 1.00 98.00 85 LEU A O 1
ATOM 673 N N . SER A 1 86 ? -1.021 1.400 -7.612 1.00 97.88 86 SER A N 1
ATOM 674 C CA . SER A 1 86 ? -1.743 2.266 -8.531 1.00 97.88 86 SER A CA 1
ATOM 675 C C . SER A 1 86 ? -1.694 3.694 -7.972 1.00 97.88 86 SER A C 1
ATOM 677 O O . SER A 1 86 ? -1.002 3.942 -6.982 1.00 97.88 86 SER A O 1
ATOM 679 N N . ASP A 1 87 ? -2.369 4.658 -8.592 1.00 97.44 87 ASP A N 1
ATOM 680 C CA . ASP A 1 87 ? -2.512 6.004 -8.026 1.00 97.44 87 ASP A CA 1
ATOM 681 C C . ASP A 1 87 ? -3.962 6.504 -8.123 1.00 97.44 87 ASP A C 1
ATOM 683 O O . ASP A 1 87 ? -4.823 5.922 -8.788 1.00 97.44 87 ASP A O 1
ATOM 687 N N . ASN A 1 88 ? -4.251 7.604 -7.433 1.00 96.69 88 ASN A N 1
ATOM 688 C CA . ASN A 1 88 ? -5.538 8.287 -7.451 1.00 96.69 88 ASN A CA 1
ATOM 689 C C . ASN A 1 88 ? -5.403 9.756 -7.001 1.00 96.69 88 ASN A C 1
ATOM 691 O O . ASN A 1 88 ? -4.312 10.275 -6.776 1.00 96.69 88 ASN A O 1
ATOM 695 N N . ASP A 1 89 ? -6.523 10.460 -6.872 1.00 95.06 89 ASP A N 1
ATOM 696 C CA . ASP A 1 89 ? -6.586 11.847 -6.386 1.00 95.06 89 ASP A CA 1
ATOM 697 C C . ASP A 1 89 ? -6.771 11.953 -4.855 1.00 95.06 89 ASP A C 1
ATOM 699 O O . ASP A 1 89 ? -6.931 13.047 -4.311 1.00 95.06 89 ASP A O 1
ATOM 703 N N . GLY A 1 90 ? -6.762 10.819 -4.151 1.00 95.31 90 GLY A N 1
ATOM 704 C CA . GLY A 1 90 ? -7.053 10.693 -2.725 1.00 95.31 90 GLY A CA 1
ATOM 705 C C . GLY A 1 90 ? -8.538 10.794 -2.371 1.00 95.31 90 GLY A C 1
ATOM 706 O O . GLY A 1 90 ? -8.883 10.633 -1.208 1.00 95.31 90 GLY A O 1
ATOM 707 N N . LEU A 1 91 ? -9.440 11.061 -3.322 1.00 93.75 91 LEU A N 1
ATOM 708 C CA . LEU A 1 91 ? -10.881 11.185 -3.052 1.00 93.75 91 LEU A CA 1
ATOM 709 C C . LEU A 1 91 ? -11.608 9.848 -3.163 1.00 93.75 91 LEU A C 1
ATOM 711 O O . LEU A 1 91 ? -12.577 9.595 -2.442 1.00 93.75 91 LEU A O 1
ATOM 715 N N . ARG A 1 92 ? -11.161 9.013 -4.096 1.00 93.94 92 ARG A N 1
ATOM 716 C CA . ARG A 1 92 ? -11.689 7.676 -4.344 1.00 93.94 92 ARG A CA 1
ATOM 717 C C . ARG A 1 92 ? -10.575 6.783 -4.842 1.00 93.94 92 ARG A C 1
ATOM 719 O O . ARG A 1 92 ? -9.645 7.258 -5.491 1.00 93.94 92 ARG A O 1
ATOM 726 N N . ASP A 1 93 ? -10.737 5.492 -4.618 1.00 94.81 93 ASP A N 1
ATOM 727 C CA . ASP A 1 93 ? -9.937 4.543 -5.358 1.00 94.81 93 ASP A CA 1
ATOM 728 C C . ASP A 1 93 ? -10.351 4.570 -6.839 1.00 94.81 93 ASP A C 1
ATOM 730 O O . ASP A 1 93 ? -11.537 4.567 -7.185 1.00 94.81 93 ASP A O 1
ATOM 734 N N . SER A 1 94 ? -9.364 4.742 -7.708 1.00 94.81 94 SER A N 1
ATOM 735 C CA . SER A 1 94 ? -9.575 4.850 -9.152 1.00 94.81 94 SER A CA 1
ATOM 736 C C . SER A 1 94 ? -8.527 4.108 -9.968 1.00 94.81 94 SER A C 1
ATOM 738 O O . SER A 1 94 ? -8.605 4.177 -11.196 1.00 94.81 94 SER A O 1
ATOM 740 N N . ASN A 1 95 ? -7.588 3.414 -9.307 1.00 96.12 95 ASN A N 1
ATOM 741 C CA . ASN A 1 95 ? -6.609 2.535 -9.945 1.00 96.12 95 ASN A CA 1
ATOM 742 C C . ASN A 1 95 ? -5.950 3.166 -11.187 1.00 96.12 95 ASN A C 1
ATOM 744 O O . ASN A 1 95 ? -5.858 2.556 -12.260 1.00 96.12 95 ASN A O 1
ATOM 748 N N . GLN A 1 96 ? -5.574 4.445 -11.079 1.00 97.12 96 GLN A N 1
ATOM 749 C CA . GLN A 1 96 ? -4.941 5.184 -12.166 1.00 97.12 96 GLN A CA 1
ATOM 750 C C . GLN A 1 96 ? -3.464 4.809 -12.274 1.00 97.12 96 GLN A C 1
ATOM 752 O O . GLN A 1 96 ? -2.894 4.140 -11.412 1.00 97.12 96 GLN A O 1
ATOM 757 N N . GLU A 1 97 ? -2.839 5.226 -13.373 1.00 97.50 97 GLU A N 1
ATOM 758 C CA . GLU A 1 97 ? -1.417 4.980 -13.583 1.00 97.50 97 GLU A CA 1
ATOM 759 C C . GLU A 1 97 ? -0.554 5.709 -12.549 1.00 97.50 97 GLU A C 1
ATOM 761 O O . GLU A 1 97 ? -0.893 6.804 -12.101 1.00 97.50 97 GLU A O 1
ATOM 766 N N . LEU A 1 98 ? 0.609 5.135 -12.242 1.00 97.56 98 LEU A N 1
ATOM 767 C CA . LEU A 1 98 ? 1.599 5.785 -11.389 1.00 97.56 98 LEU A CA 1
ATOM 768 C C . LEU A 1 98 ? 2.168 7.012 -12.096 1.00 97.56 98 LEU A C 1
ATOM 770 O O . LEU A 1 98 ? 2.654 6.898 -13.220 1.00 97.56 98 LEU A O 1
ATOM 774 N N . LEU A 1 99 ? 2.167 8.170 -11.444 1.00 95.94 99 LEU A N 1
ATOM 775 C CA . LEU A 1 99 ? 2.770 9.393 -11.979 1.00 95.94 99 LEU A CA 1
ATOM 776 C C . LEU A 1 99 ? 4.141 9.633 -11.351 1.00 95.94 99 LEU A C 1
ATOM 778 O O . LEU A 1 99 ? 4.311 9.410 -10.160 1.00 95.94 99 LEU A O 1
ATOM 782 N N . GLU A 1 100 ? 5.100 10.145 -12.128 1.00 94.00 100 GLU A N 1
ATOM 783 C CA . GLU A 1 100 ? 6.473 10.403 -11.656 1.00 94.00 100 GLU A CA 1
ATOM 784 C C . GLU A 1 100 ? 6.486 11.284 -10.395 1.00 94.00 100 GLU A C 1
ATOM 786 O O . GLU A 1 100 ? 7.157 10.974 -9.416 1.00 94.00 100 GLU A O 1
ATOM 791 N N . GLU A 1 101 ? 5.676 12.339 -10.383 1.00 94.00 101 GLU A N 1
ATOM 792 C CA . GLU A 1 101 ? 5.518 13.251 -9.243 1.00 94.00 101 GLU A CA 1
ATOM 793 C C . GLU A 1 101 ? 4.294 12.909 -8.374 1.00 94.00 101 GLU A C 1
ATOM 795 O O . GLU A 1 101 ? 3.855 13.715 -7.556 1.00 94.00 101 GLU A O 1
ATOM 800 N N . GL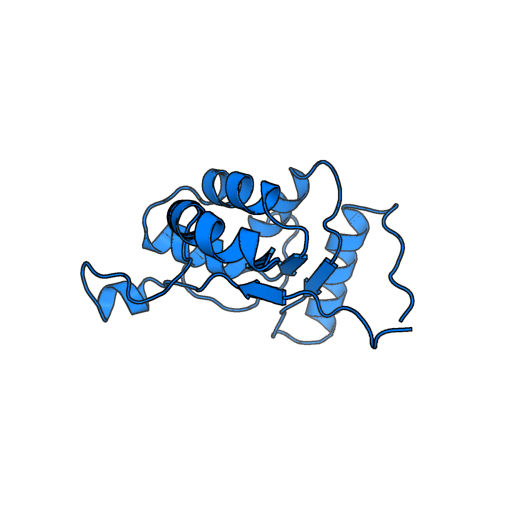Y A 1 102 ? 3.710 11.724 -8.570 1.00 95.00 102 GLY A N 1
ATOM 801 C CA . GLY A 1 102 ? 2.591 11.223 -7.779 1.00 95.00 102 GLY A CA 1
ATOM 802 C C . GLY A 1 102 ? 3.031 10.849 -6.367 1.00 95.00 102 GLY A C 1
ATOM 803 O O . GLY A 1 102 ? 4.157 10.399 -6.145 1.00 95.00 102 GLY A O 1
ATOM 804 N N . SER A 1 103 ? 2.131 11.002 -5.397 1.00 95.56 103 SER A N 1
ATOM 805 C CA . SER A 1 103 ? 2.437 10.736 -3.987 1.00 95.56 103 SER A CA 1
ATOM 806 C C . SER A 1 103 ? 2.852 9.282 -3.743 1.00 95.56 103 SER A C 1
ATOM 808 O O . SER A 1 103 ? 3.716 9.032 -2.909 1.00 95.56 103 SER A O 1
ATOM 810 N N . VAL A 1 104 ? 2.296 8.325 -4.498 1.00 97.25 104 VAL A N 1
ATOM 811 C CA . VAL A 1 104 ? 2.693 6.912 -4.411 1.00 97.25 104 VAL A CA 1
ATOM 812 C C . VAL A 1 104 ? 4.149 6.737 -4.852 1.00 97.25 104 VAL A C 1
ATOM 814 O O . VAL A 1 104 ? 4.946 6.177 -4.105 1.00 97.25 104 VAL A O 1
ATOM 817 N N . MET A 1 105 ? 4.546 7.300 -5.999 1.00 97.31 105 MET A N 1
ATOM 818 C CA . MET A 1 105 ? 5.948 7.267 -6.445 1.00 97.31 105 MET A CA 1
ATOM 819 C C . MET A 1 105 ? 6.886 7.998 -5.477 1.00 97.31 105 MET A C 1
ATOM 821 O O . MET A 1 105 ? 8.002 7.542 -5.234 1.00 97.31 105 MET A O 1
ATOM 825 N N . GLN A 1 106 ? 6.448 9.113 -4.887 1.00 96.44 106 GLN A N 1
ATOM 826 C CA . GLN A 1 106 ? 7.226 9.823 -3.870 1.00 96.44 106 GLN A CA 1
ATOM 827 C C . GLN A 1 106 ? 7.418 8.997 -2.591 1.00 96.44 106 GLN A C 1
ATOM 829 O O . GLN A 1 106 ? 8.514 9.025 -2.033 1.00 96.44 106 GLN A O 1
ATOM 834 N N . ALA A 1 107 ? 6.407 8.243 -2.151 1.00 97.00 107 ALA A N 1
ATOM 835 C CA . ALA A 1 107 ? 6.534 7.323 -1.021 1.00 97.00 107 ALA A CA 1
ATOM 836 C C . ALA A 1 107 ? 7.520 6.186 -1.340 1.00 97.00 107 ALA A C 1
ATOM 838 O O . ALA A 1 107 ? 8.433 5.925 -0.558 1.00 97.00 107 ALA A O 1
ATOM 839 N N . LEU A 1 108 ? 7.411 5.584 -2.530 1.00 96.75 108 LEU A N 1
ATOM 840 C CA . LEU A 1 108 ? 8.314 4.522 -2.983 1.00 96.75 108 LEU A CA 1
ATOM 841 C C . LEU A 1 108 ? 9.780 4.975 -3.053 1.00 96.75 108 LEU A C 1
ATOM 843 O O . LEU A 1 108 ? 10.665 4.228 -2.648 1.00 96.75 108 LEU A O 1
ATOM 847 N N . ARG A 1 109 ? 10.056 6.214 -3.485 1.00 95.38 109 ARG A N 1
ATOM 848 C CA . ARG A 1 109 ? 11.424 6.778 -3.520 1.00 95.38 109 ARG A CA 1
ATOM 849 C C . ARG A 1 109 ? 12.116 6.849 -2.161 1.00 95.38 109 ARG A C 1
ATOM 851 O O . ARG A 1 109 ? 13.335 6.990 -2.117 1.00 95.38 109 ARG A O 1
ATOM 858 N N . ARG A 1 110 ? 11.360 6.805 -1.063 1.00 92.19 110 ARG A N 1
ATOM 859 C CA . ARG A 1 110 ? 11.914 6.860 0.298 1.00 92.19 110 ARG A CA 1
ATOM 860 C C . ARG A 1 110 ? 12.360 5.493 0.806 1.00 92.19 110 ARG A C 1
ATOM 862 O O . ARG A 1 110 ? 13.047 5.433 1.823 1.00 92.19 110 ARG A O 1
ATOM 869 N N . LEU A 1 111 ? 11.997 4.412 0.116 1.00 92.31 111 LEU A N 1
ATOM 870 C CA . LEU A 1 111 ? 12.449 3.076 0.472 1.00 92.31 111 LEU A CA 1
ATOM 871 C C . LEU A 1 111 ? 13.941 2.901 0.141 1.00 92.31 111 LEU A C 1
ATOM 873 O O . LEU A 1 111 ? 14.377 3.261 -0.955 1.00 92.31 111 LEU A O 1
ATOM 877 N N . PRO A 1 112 ? 14.728 2.283 1.038 1.00 88.75 112 PRO A N 1
ATOM 878 C CA . PRO A 1 112 ? 16.142 2.012 0.783 1.00 88.75 112 PRO A CA 1
ATOM 879 C C . PRO A 1 112 ? 16.362 0.896 -0.253 1.00 88.75 112 PRO A C 1
ATOM 881 O O . PRO A 1 112 ? 17.450 0.787 -0.812 1.00 88.75 112 PRO A O 1
ATOM 884 N N . ALA A 1 113 ? 15.352 0.056 -0.489 1.00 89.62 113 ALA A N 1
ATOM 885 C CA . ALA A 1 113 ? 15.379 -1.084 -1.398 1.00 89.62 113 ALA A CA 1
ATOM 886 C C . ALA A 1 113 ? 13.955 -1.384 -1.910 1.00 89.62 113 ALA A C 1
ATOM 888 O O . ALA A 1 113 ? 12.989 -1.030 -1.228 1.00 89.62 113 ALA A O 1
ATOM 889 N N . PRO A 1 114 ? 13.802 -2.033 -3.078 1.00 91.31 114 PRO A N 1
ATOM 890 C CA . PRO A 1 114 ? 12.491 -2.460 -3.557 1.00 91.31 114 PRO A CA 1
ATOM 891 C C . PRO A 1 114 ? 11.889 -3.539 -2.637 1.00 91.31 114 PRO A C 1
ATOM 893 O O . PRO A 1 114 ? 12.643 -4.340 -2.072 1.00 91.31 114 PRO A O 1
ATOM 896 N N . PRO A 1 115 ? 10.551 -3.617 -2.519 1.00 92.38 115 PRO A N 1
ATOM 897 C CA . PRO A 1 115 ? 9.883 -4.745 -1.867 1.00 92.38 115 PRO A CA 1
ATOM 898 C C . PRO A 1 115 ? 10.135 -6.057 -2.632 1.00 92.38 115 PRO A C 1
ATOM 900 O O . PRO A 1 115 ? 10.498 -6.052 -3.811 1.00 92.38 115 PRO A O 1
ATOM 903 N N . THR A 1 116 ? 9.906 -7.197 -1.973 1.00 92.12 116 THR A N 1
ATOM 904 C CA . THR A 1 116 ? 10.055 -8.528 -2.587 1.00 92.12 116 THR A CA 1
ATOM 905 C C . THR A 1 116 ? 9.087 -8.727 -3.752 1.00 92.12 116 THR A C 1
ATOM 907 O O . THR A 1 116 ? 9.435 -9.371 -4.742 1.00 92.12 116 THR A O 1
ATOM 910 N N . CYS A 1 117 ? 7.862 -8.208 -3.634 1.00 94.31 117 CYS A N 1
ATOM 911 C CA . CYS A 1 117 ? 6.835 -8.340 -4.657 1.00 94.31 117 CYS A CA 1
ATOM 912 C C . CYS A 1 117 ? 6.060 -7.031 -4.850 1.00 94.31 117 CYS A C 1
ATOM 914 O O . CYS A 1 117 ? 5.791 -6.288 -3.906 1.00 94.31 117 CYS A O 1
ATOM 916 N N . MET A 1 118 ? 5.688 -6.755 -6.097 1.00 95.44 118 MET A N 1
ATOM 917 C CA . MET A 1 118 ? 4.848 -5.624 -6.479 1.00 95.44 118 MET A CA 1
ATOM 918 C C . MET A 1 118 ? 3.839 -6.096 -7.515 1.00 95.44 118 MET A C 1
ATOM 920 O O . MET A 1 118 ? 4.206 -6.769 -8.478 1.00 95.44 118 MET A O 1
ATOM 924 N N . THR A 1 119 ? 2.576 -5.727 -7.341 1.00 96.50 119 THR A N 1
ATOM 925 C CA . THR A 1 119 ? 1.521 -5.926 -8.339 1.00 96.50 119 THR A CA 1
ATOM 926 C C . THR A 1 119 ? 1.002 -4.568 -8.786 1.00 96.50 119 THR A C 1
ATOM 928 O O . THR A 1 119 ? 0.716 -3.704 -7.963 1.00 96.50 119 THR A O 1
ATOM 931 N N . LEU A 1 120 ? 0.924 -4.358 -10.101 1.00 96.94 120 LEU A N 1
ATOM 932 C CA . LEU A 1 120 ? 0.330 -3.154 -10.676 1.00 96.94 120 LEU A CA 1
ATOM 933 C C . LEU A 1 120 ? -1.175 -3.350 -10.839 1.00 96.94 120 LEU A C 1
ATOM 935 O O . LEU A 1 120 ? -1.605 -4.177 -11.643 1.00 96.94 120 LEU A O 1
ATOM 939 N N . GLU A 1 121 ? -1.960 -2.531 -10.151 1.00 95.62 121 GLU A N 1
ATOM 940 C CA . GLU A 1 121 ? -3.422 -2.541 -10.211 1.00 95.62 121 GLU A CA 1
ATOM 941 C C . GLU A 1 121 ? -3.931 -1.327 -10.988 1.00 95.62 121 GLU A C 1
ATOM 943 O O . GLU A 1 121 ? -4.532 -0.413 -10.436 1.00 95.62 121 GLU A O 1
ATOM 948 N N . VAL A 1 122 ? -3.635 -1.272 -12.288 1.00 96.44 122 VAL A N 1
ATOM 949 C CA . VAL A 1 122 ? -3.979 -0.124 -13.143 1.00 96.44 122 VAL A CA 1
ATOM 950 C C . VAL A 1 122 ? -5.099 -0.494 -14.114 1.00 96.44 122 VAL A C 1
ATOM 952 O O . VAL A 1 122 ? -4.939 -1.388 -14.946 1.00 96.44 122 VAL A O 1
ATOM 955 N N . TYR A 1 123 ? -6.226 0.223 -14.059 1.00 93.50 123 TYR A N 1
ATOM 956 C CA . TYR A 1 123 ? -7.438 -0.110 -14.834 1.00 93.50 123 TYR A CA 1
ATOM 957 C C . TYR A 1 123 ? -7.596 0.671 -16.143 1.00 93.50 123 TYR A C 1
ATOM 959 O O . TYR A 1 123 ? -8.497 0.396 -16.933 1.00 93.50 123 TYR A O 1
ATOM 967 N N . SER A 1 124 ? -6.699 1.616 -16.428 1.00 91.62 124 SER A N 1
ATOM 968 C CA . SER A 1 124 ? -6.724 2.437 -17.649 1.00 91.62 124 SER A CA 1
ATOM 969 C C . SER A 1 124 ? -6.117 1.755 -18.889 1.00 91.62 124 SER A C 1
ATOM 971 O O . SER A 1 124 ? -5.967 2.387 -19.935 1.00 91.62 124 SER A O 1
ATOM 973 N N . GLY A 1 125 ? -5.810 0.456 -18.804 1.00 94.25 125 GLY A N 1
ATOM 974 C CA . GLY A 1 125 ? -5.387 -0.385 -19.926 1.00 94.25 125 GLY A CA 1
ATOM 975 C C . GLY A 1 125 ? -3.880 -0.657 -20.001 1.00 94.25 125 GLY A C 1
ATOM 976 O O . GLY A 1 125 ? -3.075 -0.137 -19.229 1.00 94.25 125 GLY A O 1
ATOM 977 N N . LEU A 1 126 ? -3.488 -1.496 -20.968 1.00 95.69 126 LEU A N 1
ATOM 978 C CA . LEU A 1 126 ? -2.124 -2.038 -21.089 1.00 95.69 126 LEU A CA 1
ATOM 979 C C . LEU A 1 126 ? -1.037 -0.971 -21.258 1.00 95.69 126 LEU A C 1
ATOM 981 O O . LEU A 1 126 ? 0.081 -1.149 -20.778 1.00 95.69 126 LEU A O 1
ATOM 985 N N . GLU A 1 127 ? -1.341 0.139 -21.929 1.00 97.19 127 GLU A N 1
ATOM 986 C CA . GLU A 1 127 ? -0.363 1.212 -22.118 1.00 97.19 127 GLU A CA 1
ATOM 987 C C . GLU A 1 127 ? -0.020 1.893 -20.786 1.00 97.19 127 GLU A C 1
ATOM 989 O O . GLU A 1 127 ? 1.151 2.100 -20.475 1.00 97.19 127 GLU A O 1
ATOM 994 N N . ALA A 1 128 ? -1.032 2.166 -19.963 1.00 96.94 128 ALA A N 1
ATOM 995 C CA . ALA A 1 128 ? -0.871 2.748 -18.638 1.00 96.94 128 ALA A CA 1
ATOM 996 C C . ALA A 1 128 ? -0.150 1.799 -17.666 1.00 96.94 128 ALA A C 1
ATOM 998 O O . ALA A 1 128 ? 0.733 2.235 -16.920 1.00 96.94 128 ALA A O 1
ATOM 999 N N . ILE A 1 129 ? -0.452 0.497 -17.735 1.00 97.06 129 ILE A N 1
ATOM 1000 C CA . ILE A 1 129 ? 0.300 -0.549 -17.023 1.00 97.06 129 ILE A CA 1
ATOM 1001 C C . ILE A 1 129 ? 1.773 -0.513 -17.450 1.00 97.06 129 ILE A C 1
ATOM 1003 O O . ILE A 1 129 ? 2.660 -0.450 -16.604 1.00 97.06 129 ILE A O 1
ATOM 1007 N N . THR A 1 130 ? 2.044 -0.472 -18.758 1.00 96.88 130 THR A N 1
ATOM 1008 C CA . THR A 1 130 ? 3.415 -0.456 -19.297 1.00 96.88 130 THR A CA 1
ATOM 1009 C C . THR A 1 130 ? 4.188 0.785 -18.854 1.00 96.88 130 THR A C 1
ATOM 1011 O O . THR A 1 130 ? 5.358 0.686 -18.484 1.00 96.88 130 THR A O 1
ATOM 1014 N N . ARG A 1 131 ? 3.558 1.968 -18.871 1.00 97.31 131 ARG A N 1
ATOM 1015 C CA . ARG A 1 131 ? 4.186 3.204 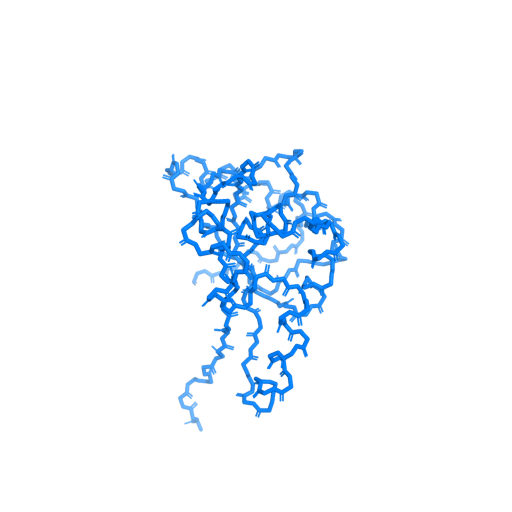-18.377 1.00 97.31 131 ARG A CA 1
ATOM 1016 C C . ARG A 1 131 ? 4.478 3.128 -16.880 1.00 97.31 131 ARG A C 1
ATOM 1018 O O . ARG A 1 131 ? 5.570 3.508 -16.472 1.00 97.31 131 ARG A O 1
ATOM 1025 N N . SER A 1 132 ? 3.546 2.599 -16.087 1.00 97.31 132 SER A N 1
ATOM 1026 C CA . SER A 1 132 ? 3.725 2.426 -14.639 1.00 97.31 132 SER A CA 1
ATOM 1027 C C . SER A 1 132 ? 4.858 1.446 -14.325 1.00 97.31 132 SER A C 1
ATOM 1029 O O . SER A 1 132 ? 5.729 1.764 -13.521 1.00 97.31 132 SER A O 1
ATOM 1031 N N . ALA A 1 133 ? 4.920 0.312 -15.031 1.00 95.62 133 ALA A N 1
ATOM 1032 C CA . ALA A 1 133 ? 6.004 -0.661 -14.898 1.00 95.62 133 ALA A CA 1
ATOM 1033 C C . ALA A 1 133 ? 7.373 -0.035 -15.194 1.00 95.62 133 ALA A C 1
ATOM 1035 O O . ALA A 1 133 ? 8.286 -0.156 -14.386 1.00 95.62 133 ALA A O 1
ATOM 1036 N N . ARG A 1 134 ? 7.500 0.720 -16.294 1.00 95.69 134 ARG A N 1
ATOM 1037 C CA . ARG A 1 134 ? 8.755 1.411 -16.644 1.00 95.69 134 ARG A CA 1
ATOM 1038 C C . ARG A 1 134 ? 9.195 2.427 -15.589 1.00 95.69 134 ARG A C 1
ATOM 1040 O O . ARG A 1 134 ? 10.390 2.575 -15.360 1.00 95.69 134 ARG A O 1
ATOM 1047 N N . ARG A 1 135 ? 8.251 3.135 -14.958 1.00 95.44 135 ARG A N 1
ATOM 1048 C CA . ARG A 1 135 ? 8.553 4.075 -13.863 1.00 95.44 135 ARG A CA 1
ATOM 1049 C C . ARG A 1 135 ? 9.097 3.343 -12.633 1.00 95.44 135 ARG A C 1
ATOM 1051 O O . ARG A 1 135 ? 10.069 3.802 -12.043 1.00 95.44 135 ARG A O 1
ATOM 1058 N N . LEU A 1 136 ? 8.529 2.186 -12.289 1.00 94.25 136 LEU A N 1
ATOM 1059 C CA . LEU A 1 136 ? 9.042 1.342 -11.202 1.00 94.25 136 LEU A CA 1
ATOM 1060 C C . LEU A 1 136 ? 10.425 0.758 -11.523 1.00 94.25 136 LEU A C 1
ATOM 1062 O O . LEU A 1 136 ? 11.316 0.793 -10.680 1.00 94.25 136 LEU A O 1
ATOM 1066 N N . GLU A 1 137 ? 10.635 0.278 -12.751 1.00 92.31 137 GLU A N 1
ATOM 1067 C CA . GLU A 1 137 ? 11.943 -0.217 -13.208 1.00 92.31 137 GLU A CA 1
ATOM 1068 C C . GLU A 1 137 ? 13.021 0.876 -13.152 1.00 92.31 137 GLU A C 1
ATOM 1070 O O . GLU A 1 137 ? 14.160 0.607 -12.778 1.00 92.31 137 GLU A O 1
ATOM 1075 N N . ALA A 1 138 ? 12.66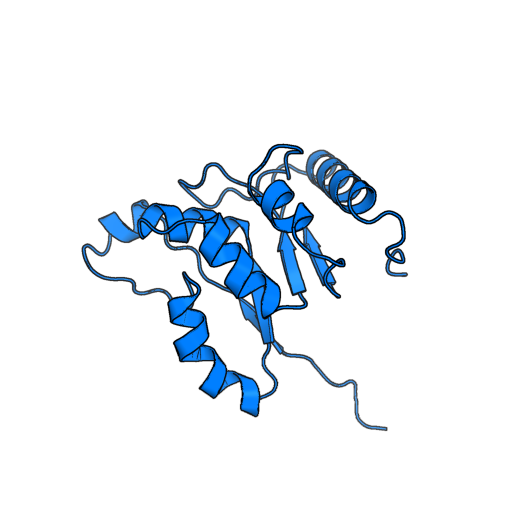8 2.121 -13.487 1.00 93.38 138 ALA A N 1
ATOM 1076 C CA . ALA A 1 138 ? 13.584 3.256 -13.401 1.00 93.38 138 ALA A CA 1
ATOM 1077 C C . ALA A 1 138 ? 13.952 3.622 -11.953 1.00 93.38 138 ALA A C 1
ATOM 1079 O O . ALA A 1 138 ? 15.037 4.154 -11.723 1.00 93.38 138 ALA A O 1
ATOM 1080 N N . LEU A 1 139 ? 13.073 3.329 -10.987 1.00 92.06 139 LEU A N 1
ATOM 1081 C CA . LEU A 1 139 ? 13.322 3.586 -9.571 1.00 92.06 139 LEU A CA 1
ATOM 1082 C C . LEU A 1 139 ? 14.341 2.602 -8.974 1.00 92.06 139 LEU A C 1
ATOM 1084 O O . LEU A 1 139 ? 15.189 3.006 -8.179 1.00 92.06 139 LEU A O 1
ATOM 1088 N N . TRP A 1 140 ? 14.300 1.335 -9.399 1.00 89.31 140 TRP A N 1
ATOM 1089 C CA . TRP A 1 140 ? 15.235 0.293 -8.961 1.00 89.31 140 TRP A CA 1
ATOM 1090 C C . TRP A 1 140 ? 15.815 -0.492 -10.146 1.00 89.31 140 TRP A C 1
ATOM 1092 O O . TRP A 1 140 ? 15.439 -1.645 -10.371 1.00 89.31 140 TRP A O 1
ATOM 1102 N N . PRO A 1 141 ? 16.781 0.086 -10.883 1.00 81.31 141 PRO A N 1
ATOM 1103 C CA . PRO A 1 141 ? 17.317 -0.514 -12.109 1.00 81.31 141 PRO A CA 1
ATOM 1104 C C . PRO A 1 141 ? 18.070 -1.834 -11.882 1.00 81.31 141 PRO A C 1
ATOM 1106 O O . PRO A 1 141 ? 18.219 -2.624 -12.813 1.00 81.31 141 PRO A O 1
ATOM 1109 N N . GLU A 1 142 ? 18.540 -2.086 -10.659 1.00 76.25 142 GLU A N 1
ATOM 1110 C CA . GLU A 1 142 ? 19.244 -3.320 -10.285 1.00 76.25 142 GLU A CA 1
ATOM 1111 C C . GLU A 1 142 ? 18.307 -4.428 -9.776 1.00 76.25 142 GLU A C 1
ATOM 1113 O O . GLU A 1 142 ? 18.767 -5.534 -9.486 1.00 76.25 142 GLU A O 1
ATOM 1118 N N . HIS A 1 143 ? 16.998 -4.170 -9.663 1.00 68.75 143 HIS A N 1
ATOM 1119 C CA . HIS A 1 143 ? 16.059 -5.185 -9.198 1.00 68.75 143 HIS A CA 1
ATOM 1120 C C . HIS A 1 143 ? 15.918 -6.293 -10.257 1.00 68.75 143 HIS A C 1
ATOM 1122 O O . HIS A 1 143 ? 15.596 -6.000 -11.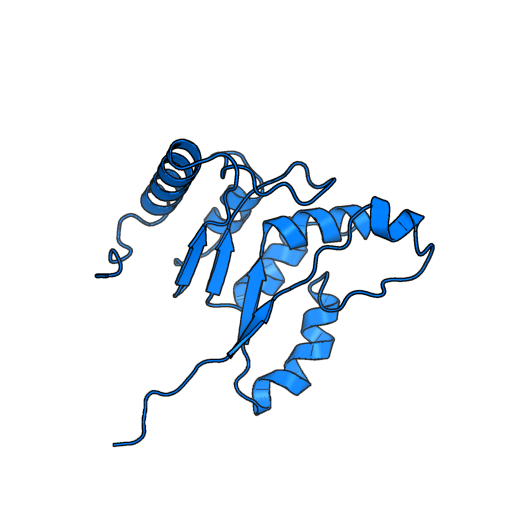415 1.00 68.75 143 HIS A O 1
ATOM 1128 N N . PRO A 1 144 ? 16.177 -7.570 -9.909 1.00 60.06 144 PRO A N 1
ATOM 1129 C CA . PRO A 1 144 ? 16.095 -8.657 -10.868 1.00 60.06 144 PRO A CA 1
ATOM 1130 C C . PRO A 1 144 ? 14.680 -8.726 -11.429 1.00 60.06 144 PRO A C 1
ATOM 1132 O O . PRO A 1 144 ? 13.706 -8.845 -10.689 1.00 60.06 144 PRO A O 1
ATOM 1135 N N . ARG A 1 145 ? 14.568 -8.671 -12.759 1.00 60.25 145 ARG A N 1
ATOM 1136 C CA . ARG A 1 145 ? 13.307 -8.962 -13.440 1.00 60.25 145 ARG A CA 1
ATOM 1137 C C . ARG A 1 145 ? 12.896 -10.364 -13.019 1.00 60.25 145 ARG A C 1
ATOM 1139 O O . ARG A 1 145 ? 13.623 -11.311 -13.319 1.00 60.25 145 ARG A O 1
ATOM 1146 N N . GLY A 1 146 ? 11.780 -10.481 -12.300 1.00 55.25 146 GLY A N 1
ATOM 1147 C CA . GLY A 1 146 ? 11.199 -11.776 -11.979 1.00 55.25 146 GLY A CA 1
ATOM 1148 C C . GLY A 1 146 ? 11.094 -12.569 -13.274 1.00 55.25 146 GLY A C 1
ATOM 1149 O O . GLY A 1 146 ? 10.455 -12.127 -14.230 1.00 55.25 146 GLY A O 1
ATOM 1150 N N . THR A 1 147 ? 11.813 -13.684 -13.356 1.00 33.06 147 THR A N 1
ATOM 1151 C CA . THR A 1 147 ? 11.590 -14.636 -14.437 1.00 33.06 147 THR A CA 1
ATOM 1152 C C . THR A 1 147 ? 10.177 -15.182 -14.260 1.00 33.06 147 THR A C 1
ATOM 1154 O O . THR A 1 147 ? 9.870 -15.602 -13.141 1.00 33.06 147 THR A O 1
ATOM 1157 N N . PRO A 1 148 ? 9.330 -15.128 -15.303 1.00 41.25 148 PRO A N 1
ATOM 1158 C CA . PRO A 1 148 ? 8.002 -15.728 -15.256 1.00 41.25 148 PRO A CA 1
ATOM 1159 C C . PRO A 1 148 ? 8.061 -17.224 -14.932 1.00 41.25 148 PRO A C 1
ATOM 1161 O O . PRO A 1 148 ? 9.086 -17.869 -15.265 1.00 41.25 148 PRO A O 1
#

Foldseek 3Di:
DDDDDDQAEDEAAADALVNCVVPPPDDPGAHLFLVSCVVCVVVCVVVNYFYAYELQSNLLSCVNVVHDSLVRLLNNVVGALHYEDAHDPSRDDDLAADDCPGPRVVSQLPDPDHRPYYDRRHDPDDVSVVVNVVSVCVSPVPPDDPDD